Protein AF-A0A920R4A2-F1 (afdb_monomer_lite)

Foldseek 3Di:
DAFQLRLLVQVCVVVDCQQFPADPPDWAQLNGGDCSHPDNVLSSQLSNQQCVLQVPPTRGHDGALPSSLVSLVVSLVVLVPDPDNDPVSNVSSVSSNVSSCVVHVVVVVVVVPDDDDDDDDDDD

Secondary structure (DSSP, 8-state):
--BHHHHHHHHHHHH-TTTS-B-TT-SSTTTSB-TTSSSHHHHHHHHHHHHHHTT-SSTTSB--HHHHHHHHHHHHHHHHHSSS--HHHHHHHHHHHHHHHHHHHHHHHHHH------------

Radius of gyration: 17.73 Å; chains: 1; bounding box: 65×26×45 Å

Structure (mmCIF, N/CA/C/O backbone):
data_AF-A0A920R4A2-F1
#
_entry.id   AF-A0A920R4A2-F1
#
loop_
_atom_site.group_PDB
_atom_site.id
_atom_site.type_symbol
_atom_site.label_atom_id
_atom_site.label_alt_id
_atom_site.label_comp_id
_atom_site.label_asym_id
_atom_site.label_entity_id
_atom_site.label_seq_id
_atom_site.pdbx_PDB_ins_code
_atom_site.Cartn_x
_atom_site.Cartn_y
_atom_site.Cartn_z
_atom_site.occupancy
_atom_site.B_iso_or_equiv
_atom_site.auth_seq_id
_atom_site.auth_comp_id
_atom_site.auth_asym_id
_atom_site.auth_atom_id
_atom_site.pdbx_PDB_model_num
ATOM 1 N N . MET A 1 1 ? 13.905 -5.036 -9.751 1.00 76.31 1 MET A N 1
ATOM 2 C CA . MET A 1 1 ? 13.049 -3.844 -9.552 1.00 76.31 1 MET A CA 1
ATOM 3 C C . MET A 1 1 ? 11.597 -4.289 -9.500 1.00 76.31 1 MET A C 1
ATOM 5 O O . MET A 1 1 ? 11.177 -5.026 -10.386 1.00 76.31 1 MET A O 1
ATOM 9 N N . THR A 1 2 ? 10.859 -3.880 -8.470 1.00 92.19 2 THR A N 1
ATOM 10 C CA . THR A 1 2 ? 9.427 -4.187 -8.301 1.00 92.19 2 THR A CA 1
ATOM 11 C C . THR A 1 2 ? 8.596 -3.051 -8.912 1.00 92.19 2 THR A C 1
ATOM 13 O O . THR A 1 2 ? 8.931 -1.885 -8.711 1.00 92.19 2 THR A O 1
ATOM 16 N N . SER A 1 3 ? 7.544 -3.374 -9.675 1.00 96.44 3 SER A N 1
ATOM 17 C CA . SER A 1 3 ? 6.602 -2.369 -10.203 1.00 96.44 3 SER A CA 1
ATOM 18 C C . SER A 1 3 ? 5.513 -2.017 -9.187 1.00 96.44 3 SER A C 1
ATOM 20 O O . SER A 1 3 ? 5.269 -2.792 -8.258 1.00 96.44 3 SER A O 1
ATOM 22 N N . PHE A 1 4 ? 4.811 -0.900 -9.390 1.00 97.62 4 PHE A N 1
ATOM 23 C CA . PHE A 1 4 ? 3.653 -0.523 -8.573 1.00 97.62 4 PHE A CA 1
ATOM 24 C C . PHE A 1 4 ? 2.603 -1.649 -8.503 1.00 97.62 4 PHE A C 1
ATOM 26 O O . PHE A 1 4 ? 2.234 -2.080 -7.410 1.00 97.62 4 PHE A O 1
ATOM 33 N N . LEU A 1 5 ? 2.178 -2.194 -9.650 1.00 97.25 5 LEU A N 1
ATOM 34 C CA . LEU A 1 5 ? 1.225 -3.308 -9.699 1.00 97.25 5 LEU A CA 1
ATOM 35 C C . LEU A 1 5 ? 1.772 -4.566 -9.005 1.00 97.25 5 LEU A C 1
ATOM 37 O O . LEU A 1 5 ? 1.050 -5.212 -8.247 1.00 97.25 5 LEU A O 1
ATOM 41 N N . THR A 1 6 ? 3.053 -4.891 -9.210 1.00 96.81 6 THR A N 1
ATOM 42 C CA . THR A 1 6 ? 3.694 -6.056 -8.576 1.00 96.81 6 THR A CA 1
ATOM 43 C C . THR A 1 6 ? 3.777 -5.918 -7.056 1.00 96.81 6 THR A C 1
ATOM 45 O O . THR A 1 6 ? 3.631 -6.921 -6.360 1.00 96.81 6 THR A O 1
ATOM 48 N N . LEU A 1 7 ? 3.979 -4.708 -6.514 1.00 97.56 7 LEU A N 1
ATOM 49 C CA . LEU A 1 7 ? 3.903 -4.495 -5.066 1.00 97.56 7 LEU A CA 1
ATOM 50 C C . LEU A 1 7 ? 2.505 -4.827 -4.553 1.00 97.56 7 LEU A C 1
ATOM 52 O O . LEU A 1 7 ? 2.385 -5.604 -3.614 1.00 97.56 7 LEU A O 1
ATOM 56 N N . PHE A 1 8 ? 1.460 -4.268 -5.165 1.00 98.00 8 PHE A N 1
ATOM 57 C CA . PHE A 1 8 ? 0.090 -4.497 -4.708 1.00 98.00 8 PHE A CA 1
ATOM 58 C C . PHE A 1 8 ? -0.310 -5.973 -4.799 1.00 98.00 8 PHE A C 1
ATOM 60 O O . PHE A 1 8 ? -0.905 -6.487 -3.857 1.00 98.00 8 PHE A O 1
ATOM 67 N N . GLN A 1 9 ? 0.096 -6.683 -5.857 1.00 97.50 9 GLN A N 1
ATOM 68 C CA . GLN A 1 9 ? -0.087 -8.138 -5.981 1.00 97.50 9 GLN A CA 1
ATOM 69 C C . GLN A 1 9 ? 0.606 -8.918 -4.852 1.00 97.50 9 GLN A C 1
ATOM 71 O O . GLN A 1 9 ? 0.012 -9.830 -4.281 1.00 97.50 9 GLN A O 1
ATOM 76 N N . LYS A 1 10 ? 1.840 -8.548 -4.488 1.00 97.31 10 LYS A N 1
ATOM 77 C CA . LYS A 1 10 ? 2.551 -9.155 -3.351 1.00 97.31 10 LYS A CA 1
ATOM 78 C C . LYS A 1 10 ? 1.870 -8.826 -2.017 1.00 97.31 10 LYS A C 1
ATOM 80 O O . LYS A 1 10 ? 1.646 -9.729 -1.221 1.00 97.31 10 LYS A O 1
ATOM 85 N N . LEU A 1 11 ? 1.469 -7.571 -1.798 1.00 97.75 11 LEU A N 1
ATOM 86 C CA . LEU A 1 11 ? 0.724 -7.154 -0.604 1.00 97.75 11 LEU A CA 1
ATOM 87 C C . LEU A 1 11 ? -0.614 -7.896 -0.472 1.00 97.75 11 LEU A C 1
ATOM 89 O O . LEU A 1 11 ? -0.972 -8.282 0.633 1.00 97.75 11 LEU A O 1
ATOM 93 N N . GLN A 1 12 ? -1.328 -8.149 -1.575 1.00 97.94 12 GLN A N 1
ATOM 94 C CA . GLN A 1 12 ? -2.531 -8.988 -1.578 1.00 97.94 12 GLN A CA 1
ATOM 95 C C . GLN A 1 12 ? -2.221 -10.437 -1.174 1.00 97.94 12 GLN A C 1
ATOM 97 O O . GLN A 1 12 ? -3.003 -11.033 -0.438 1.00 97.94 12 GLN A O 1
ATOM 102 N N . GLY A 1 13 ? -1.099 -11.000 -1.632 1.00 97.44 13 GLY A N 1
ATOM 103 C CA . GLY A 1 13 ? -0.668 -12.348 -1.251 1.00 97.44 13 GLY A CA 1
ATOM 104 C C . GLY A 1 13 ? -0.396 -12.491 0.250 1.00 97.44 13 GLY A C 1
ATOM 105 O O . GLY A 1 13 ? -0.820 -13.472 0.852 1.00 97.44 13 GLY A O 1
ATOM 106 N N . GLU A 1 14 ? 0.248 -11.490 0.856 1.00 97.81 14 GLU A N 1
ATOM 107 C CA . GLU A 1 14 ? 0.621 -11.497 2.279 1.00 97.81 14 GLU A CA 1
ATOM 108 C C . GLU A 1 14 ? -0.531 -11.075 3.219 1.00 97.81 14 GLU A C 1
ATOM 110 O O . GLU A 1 14 ? -0.710 -11.665 4.282 1.00 97.81 14 GLU A O 1
ATOM 115 N N . LEU A 1 15 ? -1.344 -10.077 2.840 1.00 96.50 15 LEU A N 1
ATOM 116 C CA . LEU A 1 15 ? -2.502 -9.608 3.628 1.00 96.50 15 LEU A CA 1
ATOM 117 C C . LEU A 1 15 ? -3.766 -10.461 3.413 1.00 96.50 15 LEU A C 1
ATOM 119 O O . LEU A 1 15 ? -4.697 -10.415 4.218 1.00 96.50 15 LEU A O 1
ATOM 123 N N . GLY A 1 16 ? -3.819 -11.214 2.314 1.00 97.12 16 GLY A N 1
ATOM 124 C CA . GLY A 1 16 ? -4.975 -11.984 1.869 1.00 97.12 16 GLY A CA 1
ATOM 125 C C . GLY A 1 16 ? -5.955 -11.188 0.997 1.00 97.12 16 GLY A C 1
ATOM 126 O O . GLY A 1 16 ? -6.189 -9.989 1.179 1.00 97.12 16 GLY A O 1
ATOM 127 N N . GLU A 1 17 ? -6.603 -11.890 0.062 1.00 95.25 17 GLU A N 1
ATOM 128 C CA . GLU A 1 17 ? -7.535 -11.298 -0.911 1.00 95.25 17 GLU A CA 1
ATOM 129 C C . GLU A 1 17 ? -8.734 -10.582 -0.277 1.00 95.25 17 GLU A C 1
ATOM 131 O O . GLU A 1 17 ? -9.245 -9.632 -0.859 1.00 95.25 17 GLU A O 1
ATOM 136 N N . ALA A 1 18 ? -9.180 -11.004 0.910 1.00 94.06 18 ALA A N 1
ATOM 137 C CA . ALA A 1 18 ? -10.271 -10.343 1.627 1.00 94.06 18 ALA A CA 1
ATOM 138 C C . ALA A 1 18 ? -9.859 -8.974 2.201 1.00 94.06 18 ALA A C 1
ATOM 140 O O . ALA A 1 18 ? -10.687 -8.071 2.295 1.00 94.06 18 ALA A O 1
ATOM 141 N N . ALA A 1 19 ? -8.585 -8.805 2.571 1.00 95.56 19 ALA A N 1
ATOM 142 C CA . ALA A 1 19 ? -8.080 -7.549 3.110 1.00 95.56 19 ALA A CA 1
ATOM 143 C C . ALA A 1 19 ? -7.796 -6.537 1.993 1.00 95.56 19 ALA A C 1
ATOM 145 O O . ALA A 1 19 ? -8.240 -5.390 2.083 1.00 95.56 19 ALA A O 1
ATOM 146 N N . LEU A 1 20 ? -7.111 -6.979 0.929 1.00 97.94 20 LEU A N 1
ATOM 147 C CA . LEU A 1 20 ? -6.684 -6.142 -0.199 1.00 97.94 20 LEU A CA 1
ATOM 148 C C . LEU A 1 20 ? -7.076 -6.753 -1.571 1.00 97.94 20 LEU A C 1
ATOM 150 O O . LEU A 1 20 ? -6.209 -7.166 -2.341 1.00 97.94 20 LEU A O 1
ATOM 154 N N . PRO A 1 21 ? -8.378 -6.828 -1.907 1.00 97.94 21 PRO A N 1
ATOM 155 C CA . PRO A 1 21 ? -8.867 -7.338 -3.186 1.00 97.94 21 PRO A CA 1
ATOM 156 C C . PRO A 1 21 ? -8.516 -6.391 -4.339 1.00 97.94 21 PRO A C 1
ATOM 158 O O . PRO A 1 21 ? -8.928 -5.226 -4.355 1.00 97.94 21 PRO A O 1
ATOM 161 N N . LEU A 1 22 ? -7.790 -6.908 -5.331 1.00 97.94 22 LEU A N 1
ATOM 162 C CA . LEU A 1 22 ? -7.334 -6.139 -6.490 1.00 97.94 22 LEU A CA 1
ATOM 163 C C . LEU A 1 22 ? -8.231 -6.311 -7.723 1.00 97.94 22 LEU A C 1
ATOM 165 O O . LEU A 1 22 ? -8.771 -7.390 -7.963 1.00 97.94 22 LEU A O 1
ATOM 169 N N . TYR A 1 23 ? -8.319 -5.270 -8.553 1.00 97.06 23 TYR A N 1
ATOM 170 C CA . TYR A 1 23 ? -8.905 -5.317 -9.893 1.00 97.06 23 TYR A CA 1
ATOM 171 C C . TYR A 1 23 ? -7.797 -5.388 -10.964 1.00 97.06 23 TYR A C 1
ATOM 173 O O . TYR A 1 23 ? -7.127 -4.380 -11.201 1.00 97.06 23 TYR A O 1
ATOM 181 N N . PRO A 1 24 ? -7.584 -6.536 -11.641 1.00 87.06 24 PRO A N 1
ATOM 182 C CA . PRO A 1 24 ? -6.456 -6.708 -12.567 1.00 87.06 24 PRO A CA 1
ATOM 183 C C . PRO A 1 24 ? -6.483 -5.801 -13.806 1.00 87.06 24 PRO A C 1
ATOM 185 O O . PRO A 1 24 ? -5.448 -5.584 -14.429 1.00 87.06 24 PRO A O 1
ATOM 188 N N . GLU A 1 25 ? -7.657 -5.285 -14.173 1.00 92.56 25 GLU A N 1
ATOM 189 C CA . GLU A 1 25 ? -7.887 -4.483 -15.385 1.00 92.56 25 GLU A CA 1
ATOM 190 C C . GLU A 1 25 ? -7.886 -2.964 -15.113 1.00 92.56 25 GLU A C 1
ATOM 192 O O . GLU A 1 25 ? -8.213 -2.166 -15.998 1.00 92.56 25 GLU A O 1
ATOM 197 N N . ALA A 1 26 ? -7.543 -2.558 -13.885 1.00 94.62 26 ALA A N 1
ATOM 198 C CA . ALA A 1 26 ? -7.460 -1.162 -13.471 1.00 94.62 26 ALA A CA 1
ATOM 199 C C . ALA A 1 26 ? -6.495 -0.347 -14.346 1.00 94.62 26 ALA A C 1
ATOM 201 O O . ALA A 1 26 ? -5.444 -0.833 -14.765 1.00 94.62 26 ALA A O 1
ATOM 202 N N . LYS A 1 27 ? -6.830 0.925 -14.588 1.00 93.44 27 LYS A N 1
ATOM 203 C CA . LYS A 1 27 ? -5.996 1.861 -15.365 1.00 93.44 27 LYS A CA 1
ATOM 204 C C . LYS A 1 27 ? -5.453 3.004 -14.511 1.00 93.44 27 LYS A C 1
ATOM 206 O O . LYS A 1 27 ? -4.436 3.593 -14.867 1.00 93.44 27 LYS A O 1
ATOM 211 N N . ALA A 1 28 ? -6.088 3.282 -13.375 1.00 94.88 28 ALA A N 1
ATOM 212 C CA . ALA A 1 28 ? -5.630 4.232 -12.367 1.00 94.88 28 ALA A CA 1
ATOM 213 C C . ALA A 1 28 ? -5.319 3.535 -11.024 1.00 94.88 28 ALA A C 1
ATOM 215 O O . ALA A 1 28 ? -5.965 2.542 -10.686 1.00 94.88 28 ALA A O 1
ATOM 216 N N . PRO A 1 29 ? -4.399 4.069 -10.193 1.00 96.25 29 PRO A N 1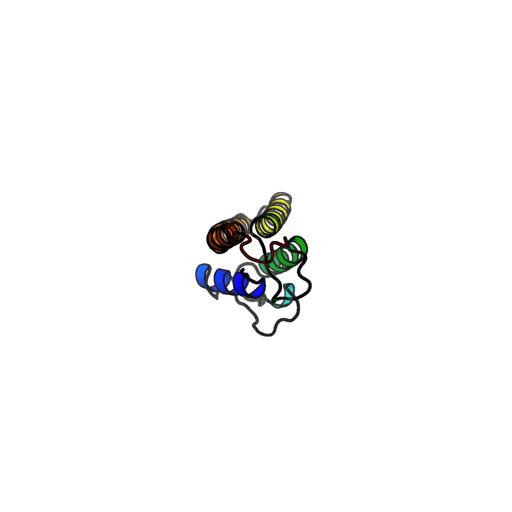
ATOM 217 C CA . PRO A 1 29 ? -4.035 3.457 -8.908 1.00 96.25 29 PRO A CA 1
ATOM 218 C C . PRO A 1 29 ? -5.227 3.315 -7.951 1.00 96.25 29 PRO A C 1
ATOM 220 O O . PRO A 1 29 ? -5.300 2.352 -7.198 1.00 96.25 29 PRO A O 1
ATOM 223 N N . ARG A 1 30 ? -6.205 4.229 -8.017 1.00 96.94 30 ARG A N 1
ATOM 224 C CA . ARG A 1 30 ? -7.427 4.163 -7.201 1.00 96.94 30 ARG A CA 1
ATOM 225 C C . ARG A 1 30 ? -8.423 3.093 -7.672 1.00 96.94 30 ARG A C 1
ATOM 227 O O . ARG A 1 30 ? -9.227 2.622 -6.878 1.00 96.94 30 ARG A O 1
ATOM 234 N N . GLU A 1 31 ? -8.389 2.719 -8.950 1.00 96.69 31 GLU A N 1
ATOM 235 C CA . GLU A 1 31 ? -9.238 1.656 -9.517 1.00 96.69 31 GLU A CA 1
ATOM 236 C C . GLU A 1 31 ? -8.701 0.259 -9.197 1.00 96.69 31 GLU A C 1
ATOM 238 O O . GLU A 1 31 ? -9.448 -0.711 -9.271 1.00 96.69 31 GLU A O 1
ATOM 243 N N . LEU A 1 32 ? -7.416 0.157 -8.837 1.00 97.88 32 LEU A N 1
ATOM 244 C CA . LEU A 1 32 ? -6.758 -1.107 -8.519 1.00 97.88 32 LEU A CA 1
ATOM 245 C C . LEU A 1 32 ? -7.373 -1.794 -7.296 1.00 97.88 32 LEU A C 1
ATOM 247 O O . LEU A 1 32 ? -7.288 -3.012 -7.207 1.00 97.88 32 LEU A O 1
ATOM 251 N N . ILE A 1 33 ? -7.998 -1.053 -6.375 1.00 97.94 33 ILE A N 1
ATOM 252 C CA . ILE A 1 33 ? -8.590 -1.621 -5.160 1.00 97.94 33 ILE A CA 1
ATOM 253 C C . ILE A 1 33 ? -10.109 -1.733 -5.285 1.00 97.94 33 ILE A C 1
ATOM 255 O O . ILE A 1 33 ? -10.820 -0.732 -5.434 1.00 97.94 33 ILE A O 1
ATOM 259 N N . LEU A 1 34 ? -10.614 -2.958 -5.152 1.00 96.81 34 LEU A N 1
ATOM 260 C CA . LEU A 1 34 ? -12.042 -3.245 -5.177 1.00 96.81 34 LEU A CA 1
ATOM 261 C C . LEU A 1 34 ? -12.735 -2.793 -3.878 1.00 96.81 34 LEU A C 1
ATOM 263 O O . LEU A 1 34 ? -12.155 -2.777 -2.792 1.00 96.81 34 LEU A O 1
ATOM 267 N N . SER A 1 35 ? -14.013 -2.423 -3.980 1.00 95.44 35 SER A N 1
ATOM 268 C CA . SER A 1 35 ? -14.760 -1.808 -2.870 1.00 95.44 35 SER A CA 1
ATOM 269 C C . SER A 1 35 ? -15.066 -2.742 -1.691 1.00 95.44 35 SER A C 1
ATOM 271 O O . SER A 1 35 ? -15.508 -2.246 -0.661 1.00 95.44 35 SER A O 1
ATOM 273 N N . GLN A 1 36 ? -14.828 -4.051 -1.815 1.00 95.62 36 GLN A N 1
ATOM 274 C CA . GLN A 1 36 ? -14.969 -5.035 -0.733 1.00 95.62 36 GLN A CA 1
ATOM 275 C C . GLN A 1 36 ? -13.688 -5.274 0.091 1.00 95.62 36 GLN A C 1
ATOM 277 O O . GLN A 1 36 ? -13.623 -6.251 0.830 1.00 95.62 36 GLN A O 1
ATOM 282 N N . ALA A 1 37 ? -12.669 -4.416 -0.040 1.00 96.81 37 ALA A N 1
ATOM 283 C CA . ALA A 1 37 ? -11.494 -4.427 0.836 1.00 96.81 37 ALA A CA 1
ATOM 284 C C . ALA A 1 37 ? -11.858 -4.181 2.311 1.00 96.81 37 ALA A C 1
ATOM 286 O O . ALA A 1 37 ? -12.897 -3.591 2.604 1.00 96.81 37 ALA A O 1
ATOM 287 N N . LEU A 1 38 ? -10.969 -4.552 3.238 1.00 95.38 38 LEU A N 1
ATOM 288 C CA . LEU A 1 38 ? -11.191 -4.343 4.677 1.00 95.38 38 LEU A CA 1
ATOM 289 C C . LEU A 1 38 ? -11.341 -2.851 5.027 1.00 95.38 38 LEU A C 1
ATOM 291 O O . LEU A 1 38 ? -12.247 -2.469 5.764 1.00 95.38 38 LEU A O 1
ATOM 295 N N . HIS A 1 39 ? -10.502 -2.000 4.428 1.00 95.31 39 HIS A N 1
ATOM 296 C CA . HIS A 1 39 ? -10.609 -0.542 4.511 1.00 95.31 39 HIS A CA 1
ATOM 297 C C . HIS A 1 39 ? -10.569 0.062 3.089 1.00 95.31 39 HIS A C 1
ATOM 299 O O . HIS A 1 39 ? -9.492 0.443 2.615 1.00 95.31 39 HIS A O 1
ATOM 305 N N . PRO A 1 40 ? -11.709 0.136 2.363 1.00 95.44 40 PRO A N 1
ATOM 306 C CA . PRO A 1 40 ? -11.723 0.431 0.926 1.00 95.44 40 PRO A CA 1
ATOM 307 C C . PRO A 1 40 ? -11.124 1.779 0.547 1.00 95.44 40 PRO A C 1
ATOM 309 O O . PRO A 1 40 ? -10.278 1.845 -0.339 1.00 95.44 40 PRO A O 1
ATOM 312 N N . GLU A 1 41 ? -11.545 2.853 1.211 1.00 95.25 41 GLU A N 1
ATOM 313 C CA . GLU A 1 41 ? -11.072 4.202 0.887 1.00 95.25 41 GLU A CA 1
ATOM 314 C C . GLU A 1 41 ? -9.627 4.417 1.352 1.00 95.25 41 GLU A C 1
ATOM 316 O O . GLU A 1 41 ? -8.815 4.936 0.598 1.00 95.25 41 GLU A O 1
ATOM 321 N N . LEU A 1 42 ? -9.254 3.864 2.509 1.00 95.69 42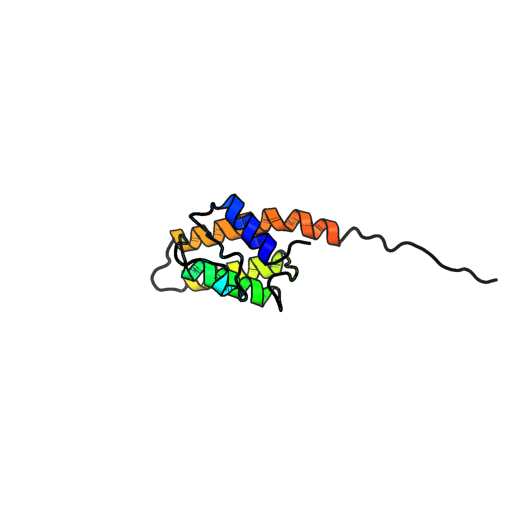 LEU A N 1
ATOM 322 C CA . LEU A 1 42 ? -7.878 3.884 3.006 1.00 95.69 42 LEU A CA 1
ATOM 323 C C . LEU A 1 42 ? -6.892 3.196 2.048 1.00 95.69 42 LEU A C 1
ATOM 325 O O . LEU A 1 42 ? -5.828 3.732 1.753 1.00 95.69 42 LEU A O 1
ATOM 329 N N . SER A 1 43 ? -7.258 2.024 1.527 1.00 97.56 43 SER A N 1
ATOM 330 C CA . SER A 1 43 ? -6.433 1.266 0.577 1.00 97.56 43 SER A CA 1
ATOM 331 C C . SER A 1 43 ? -6.311 1.987 -0.773 1.00 97.56 43 SER A C 1
ATOM 333 O O . SER A 1 43 ? -5.244 2.003 -1.388 1.00 97.56 43 SER A O 1
ATOM 335 N N . LYS A 1 44 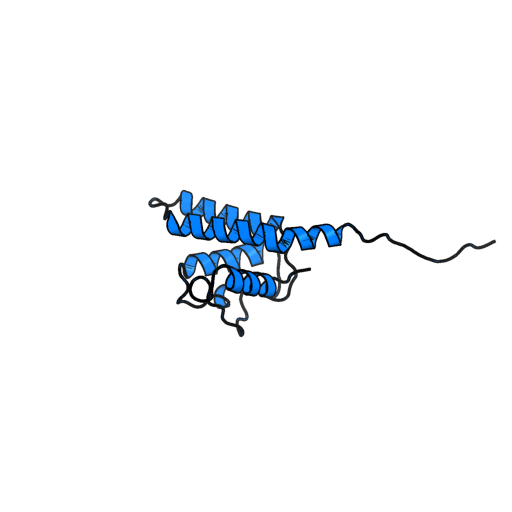? -7.396 2.631 -1.222 1.00 98.25 44 LYS A N 1
ATOM 336 C CA . LYS A 1 44 ? -7.447 3.488 -2.419 1.00 98.25 44 LYS A CA 1
ATOM 337 C C . LYS A 1 44 ? -6.573 4.738 -2.280 1.00 98.25 44 LYS A C 1
ATOM 339 O O . LYS A 1 44 ? -5.882 5.113 -3.233 1.00 98.25 44 LYS A O 1
ATOM 344 N N . ASP A 1 45 ? -6.572 5.356 -1.105 1.00 97.69 45 ASP A N 1
ATOM 345 C CA . ASP A 1 45 ? -5.743 6.520 -0.794 1.00 97.69 45 ASP A CA 1
ATOM 346 C C . ASP A 1 45 ? -4.267 6.125 -0.654 1.00 97.69 45 ASP A C 1
ATOM 348 O O . ASP A 1 45 ? -3.406 6.804 -1.214 1.00 97.69 45 ASP A O 1
ATOM 352 N N . ALA A 1 46 ? -3.967 4.975 -0.037 1.00 98.12 46 ALA A N 1
ATOM 353 C CA . ALA A 1 46 ? -2.621 4.399 0.008 1.00 98.12 46 ALA A CA 1
ATOM 354 C C . ALA A 1 46 ? -2.069 4.151 -1.404 1.00 98.12 46 ALA A C 1
ATOM 356 O O . ALA A 1 46 ? -0.983 4.629 -1.733 1.00 98.12 46 ALA A O 1
ATOM 357 N N . ALA A 1 47 ? -2.839 3.486 -2.272 1.00 98.31 47 ALA A N 1
ATOM 358 C CA . ALA A 1 47 ? -2.477 3.273 -3.674 1.00 98.31 47 ALA A CA 1
ATOM 359 C C . ALA A 1 47 ? -2.210 4.597 -4.411 1.00 98.31 47 ALA A C 1
ATOM 361 O O . ALA A 1 47 ? -1.204 4.735 -5.108 1.00 98.31 47 ALA A O 1
ATOM 362 N N . THR A 1 48 ? -3.065 5.602 -4.210 1.00 98.38 48 THR A N 1
ATOM 363 C CA . THR A 1 48 ? -2.930 6.922 -4.845 1.00 98.38 48 THR A CA 1
ATOM 364 C C . THR A 1 48 ? -1.697 7.689 -4.346 1.00 98.38 48 THR A C 1
ATOM 366 O O . THR A 1 48 ? -0.972 8.282 -5.150 1.00 98.38 48 THR A O 1
ATOM 369 N N . LEU A 1 49 ? -1.418 7.669 -3.038 1.00 98.25 49 LEU A N 1
ATOM 370 C CA . LEU A 1 49 ? -0.259 8.342 -2.446 1.00 98.25 49 LEU A CA 1
ATOM 371 C C . LEU A 1 49 ? 1.057 7.650 -2.816 1.00 98.25 49 LEU A C 1
ATOM 373 O O . LEU A 1 49 ? 1.993 8.342 -3.213 1.00 98.25 49 LEU A O 1
ATOM 377 N N . ILE A 1 50 ? 1.120 6.314 -2.769 1.00 98.44 50 ILE A N 1
ATOM 378 C CA . ILE A 1 50 ? 2.303 5.536 -3.174 1.00 98.44 50 ILE A CA 1
ATOM 379 C C . ILE A 1 50 ? 2.653 5.828 -4.636 1.00 98.44 50 ILE A C 1
ATOM 381 O O . ILE A 1 50 ? 3.808 6.135 -4.938 1.00 98.44 50 ILE A O 1
ATOM 385 N N . PHE A 1 51 ? 1.659 5.802 -5.530 1.00 98.38 51 PHE A N 1
ATOM 386 C CA . PHE A 1 51 ? 1.834 6.107 -6.952 1.00 98.38 51 PHE A CA 1
ATOM 387 C C . PHE A 1 51 ? 2.403 7.521 -7.165 1.00 98.38 51 PHE A C 1
ATOM 389 O O . PHE A 1 51 ? 3.361 7.719 -7.913 1.00 98.38 51 PHE A O 1
ATOM 396 N N . LYS A 1 52 ? 1.857 8.510 -6.443 1.00 98.31 52 LYS A N 1
ATOM 397 C CA . LYS A 1 52 ? 2.295 9.911 -6.507 1.00 98.31 52 LYS A CA 1
ATOM 398 C C . LYS A 1 52 ? 3.708 10.120 -5.948 1.00 98.31 52 LYS A C 1
ATOM 400 O O . LYS A 1 52 ? 4.492 10.838 -6.565 1.00 98.31 52 LYS A O 1
ATOM 405 N N . HIS A 1 53 ? 4.041 9.524 -4.802 1.00 98.06 53 HIS A N 1
ATOM 406 C CA . HIS A 1 53 ? 5.357 9.677 -4.167 1.00 98.06 53 HIS A CA 1
ATOM 407 C C . HIS A 1 53 ? 6.473 9.020 -4.987 1.00 98.06 53 HIS A C 1
ATOM 409 O O . HIS A 1 53 ? 7.531 9.622 -5.161 1.00 98.06 53 HIS A O 1
ATOM 415 N N . ASN A 1 54 ? 6.212 7.846 -5.570 1.00 97.62 54 ASN A N 1
ATOM 416 C CA . ASN A 1 54 ? 7.136 7.182 -6.496 1.00 97.62 54 ASN A CA 1
ATOM 417 C C . ASN A 1 54 ? 7.193 7.848 -7.888 1.00 97.62 54 ASN A C 1
ATOM 419 O O . ASN A 1 54 ? 8.018 7.466 -8.711 1.00 97.62 54 ASN A O 1
ATOM 423 N N . ARG A 1 55 ? 6.365 8.875 -8.148 1.00 97.62 55 ARG A N 1
ATOM 424 C CA . ARG A 1 55 ? 6.276 9.606 -9.429 1.00 97.62 55 ARG A CA 1
ATOM 425 C C . ARG A 1 55 ? 5.944 8.706 -10.626 1.00 97.62 55 ARG A C 1
ATOM 427 O O . ARG A 1 55 ? 6.377 8.986 -11.744 1.00 97.62 55 ARG A O 1
ATOM 434 N N . CYS A 1 56 ? 5.169 7.649 -10.397 1.00 97.50 56 CYS A N 1
ATOM 435 C CA . CYS A 1 56 ? 4.703 6.764 -11.455 1.00 97.50 56 CYS A CA 1
ATOM 436 C C . CYS A 1 56 ? 3.836 7.545 -12.462 1.00 97.50 56 CYS A C 1
ATOM 438 O O . CYS A 1 56 ? 3.022 8.391 -12.087 1.00 97.50 56 CYS A O 1
ATOM 440 N N . ALA A 1 57 ? 3.996 7.239 -13.746 1.00 96.75 57 ALA A N 1
ATOM 441 C CA . ALA A 1 57 ? 3.135 7.671 -14.841 1.00 96.75 57 ALA A CA 1
ATOM 442 C C . ALA A 1 57 ? 2.138 6.568 -15.250 1.00 96.75 57 ALA A C 1
ATOM 444 O O . ALA A 1 57 ? 1.063 6.872 -15.763 1.00 96.75 57 ALA A O 1
ATOM 445 N N . ASN A 1 58 ? 2.463 5.294 -15.004 1.00 96.31 58 ASN A N 1
ATOM 446 C CA . ASN A 1 58 ? 1.601 4.133 -15.244 1.00 96.31 58 ASN A CA 1
ATOM 447 C C . ASN A 1 58 ? 1.801 3.030 -14.178 1.00 96.31 58 ASN A C 1
ATOM 449 O O . ASN A 1 58 ? 2.755 3.059 -13.405 1.00 96.31 58 ASN A O 1
ATOM 453 N N . LEU A 1 59 ? 0.895 2.045 -14.124 1.00 96.56 59 LEU A N 1
ATOM 454 C CA . LEU A 1 59 ? 0.878 1.002 -13.079 1.00 96.56 59 LEU A CA 1
ATOM 455 C C . LEU A 1 59 ? 2.051 0.003 -13.138 1.00 96.56 59 LEU A C 1
ATOM 457 O O . LEU A 1 59 ? 2.244 -0.752 -12.185 1.00 96.56 59 LEU A O 1
ATOM 461 N N . LEU A 1 60 ? 2.816 -0.030 -14.232 1.00 96.38 60 LEU A N 1
ATOM 462 C CA . LEU A 1 60 ? 3.981 -0.905 -14.401 1.00 96.38 60 LEU A CA 1
ATOM 463 C C . LEU A 1 60 ? 5.307 -0.195 -14.092 1.00 96.38 60 LEU A C 1
ATOM 465 O O . LEU A 1 60 ? 6.359 -0.835 -14.135 1.00 96.38 60 LEU A O 1
ATOM 469 N N . ASP A 1 61 ? 5.272 1.098 -13.759 1.00 96.44 61 ASP A N 1
ATOM 470 C CA . ASP A 1 61 ? 6.472 1.841 -13.386 1.00 96.44 61 ASP A CA 1
ATOM 471 C C . ASP A 1 61 ? 7.101 1.291 -12.096 1.00 96.44 61 ASP A C 1
ATOM 473 O O . ASP A 1 61 ? 6.394 0.766 -11.222 1.00 96.44 61 ASP A O 1
ATOM 477 N N . PRO A 1 62 ? 8.438 1.390 -11.965 1.00 96.62 62 PRO A N 1
ATOM 478 C CA . PRO A 1 62 ? 9.142 0.937 -10.779 1.00 96.62 62 PRO A CA 1
ATOM 479 C C . PRO A 1 62 ? 8.750 1.762 -9.553 1.00 96.62 62 PRO A C 1
ATOM 481 O O . PRO A 1 62 ? 8.429 2.947 -9.650 1.00 96.62 62 PRO A O 1
ATOM 484 N N . ILE A 1 63 ? 8.856 1.130 -8.390 1.00 96.38 63 ILE A N 1
ATOM 485 C CA . ILE A 1 63 ? 8.780 1.798 -7.092 1.00 96.38 63 ILE A CA 1
ATOM 486 C C . ILE A 1 63 ? 10.068 1.573 -6.296 1.00 96.38 63 ILE A C 1
ATOM 488 O O . ILE A 1 63 ? 10.819 0.632 -6.564 1.00 96.38 63 ILE A O 1
ATOM 492 N N . SER A 1 64 ? 10.283 2.409 -5.286 1.00 95.88 64 SER A N 1
ATOM 493 C CA . SER A 1 64 ? 11.399 2.321 -4.342 1.00 95.88 64 SER A CA 1
ATOM 494 C C . SER A 1 64 ? 10.887 2.301 -2.902 1.00 95.88 64 SER A C 1
ATOM 496 O O . SER A 1 64 ? 9.772 2.758 -2.624 1.00 95.88 64 SER A O 1
ATOM 498 N N . LEU A 1 65 ? 11.701 1.791 -1.973 1.00 96.50 65 LEU A N 1
ATOM 499 C CA . LEU A 1 65 ? 11.305 1.621 -0.575 1.00 96.50 65 LEU A CA 1
ATOM 500 C C . LEU A 1 65 ? 10.903 2.945 0.094 1.00 96.50 65 LEU A C 1
ATOM 502 O O . LEU A 1 65 ? 9.759 3.099 0.525 1.00 96.50 65 LEU A O 1
ATOM 506 N N . TYR A 1 66 ? 11.811 3.924 0.141 1.00 96.56 66 TYR A N 1
ATOM 507 C CA . TYR A 1 66 ? 11.592 5.156 0.909 1.00 96.56 66 TYR A CA 1
ATOM 508 C C . TYR A 1 66 ? 10.384 5.994 0.445 1.00 96.56 66 TYR A C 1
ATOM 510 O O . TYR A 1 66 ? 9.553 6.301 1.297 1.00 96.56 66 TYR A O 1
ATOM 518 N N . PRO A 1 67 ? 10.168 6.289 -0.858 1.00 97.88 67 PRO A N 1
ATOM 519 C CA . PRO A 1 67 ? 8.977 7.032 -1.287 1.00 97.88 67 PRO A CA 1
ATOM 520 C C . PRO A 1 67 ? 7.660 6.302 -0.973 1.00 97.88 67 PRO A C 1
AT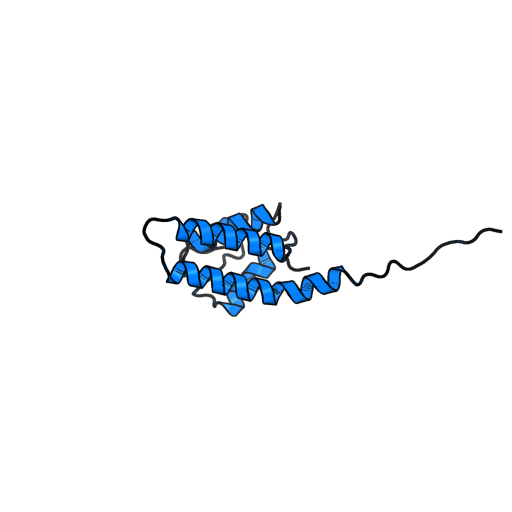OM 522 O O . PRO A 1 67 ? 6.635 6.941 -0.735 1.00 97.88 67 PRO A O 1
ATOM 525 N N . THR A 1 68 ? 7.683 4.965 -0.950 1.00 98.12 68 THR A N 1
ATOM 526 C CA . THR A 1 68 ? 6.526 4.135 -0.587 1.00 98.12 68 THR A CA 1
ATOM 527 C C . THR A 1 68 ? 6.240 4.207 0.916 1.00 98.12 68 THR A C 1
ATOM 529 O O . THR A 1 68 ? 5.086 4.384 1.309 1.00 98.12 68 THR A O 1
ATOM 532 N N . LEU A 1 69 ? 7.276 4.147 1.761 1.00 98.25 69 LEU A N 1
ATOM 533 C CA . LEU A 1 69 ? 7.141 4.342 3.209 1.00 98.25 69 LEU A CA 1
ATOM 534 C C . LEU A 1 69 ? 6.711 5.773 3.566 1.00 98.25 69 LEU A C 1
ATOM 536 O O . LEU A 1 69 ? 5.845 5.939 4.423 1.00 98.25 69 LEU A O 1
ATOM 540 N N . ASP A 1 70 ? 7.229 6.795 2.878 1.00 98.25 70 ASP A N 1
ATOM 541 C CA . ASP A 1 70 ? 6.820 8.195 3.064 1.00 98.25 70 ASP A CA 1
ATOM 542 C C . ASP A 1 70 ? 5.325 8.396 2.773 1.00 98.25 70 ASP A C 1
ATOM 544 O O . ASP A 1 70 ? 4.632 9.101 3.511 1.00 98.25 70 ASP A O 1
ATOM 548 N N . ALA A 1 71 ? 4.805 7.758 1.718 1.00 98.38 71 ALA A N 1
ATOM 549 C CA . ALA A 1 71 ? 3.386 7.802 1.371 1.00 98.38 71 ALA A CA 1
ATOM 550 C C . ALA A 1 71 ? 2.499 7.177 2.463 1.00 98.38 71 ALA A C 1
ATOM 552 O O . ALA A 1 71 ? 1.490 7.768 2.856 1.00 98.38 71 ALA A O 1
ATOM 553 N N . LEU A 1 72 ? 2.890 6.009 2.986 1.00 98.19 72 LEU A N 1
ATOM 554 C CA . LEU A 1 72 ? 2.184 5.339 4.084 1.00 98.19 72 LEU A CA 1
ATOM 555 C C . LEU A 1 72 ? 2.287 6.131 5.399 1.00 98.19 72 LEU A C 1
ATOM 557 O O . LEU A 1 72 ? 1.295 6.272 6.115 1.00 98.19 72 LEU A O 1
ATOM 561 N N . GLY A 1 73 ? 3.450 6.719 5.691 1.00 97.44 73 GLY A N 1
ATOM 562 C CA . GLY A 1 73 ? 3.663 7.592 6.846 1.00 97.44 73 GLY A CA 1
ATOM 563 C C . GLY A 1 73 ? 2.800 8.856 6.799 1.00 97.44 73 GLY A C 1
ATOM 564 O O . GLY A 1 73 ? 2.178 9.217 7.801 1.00 97.44 73 GLY A O 1
ATOM 565 N N . AL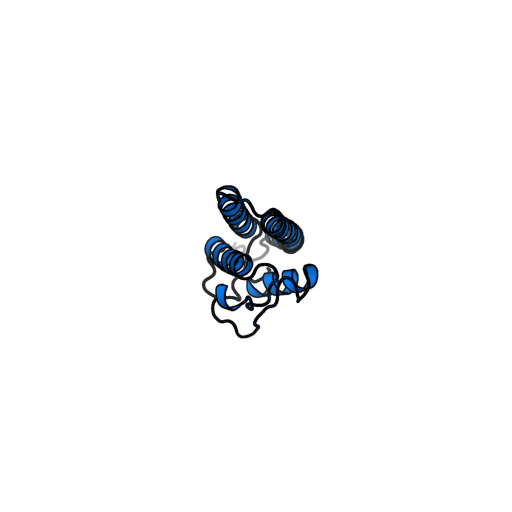A A 1 74 ? 2.689 9.490 5.628 1.00 96.25 74 ALA A N 1
ATOM 566 C CA . ALA A 1 74 ? 1.807 10.635 5.411 1.00 96.25 74 ALA A CA 1
ATOM 567 C C . ALA A 1 74 ? 0.326 10.271 5.616 1.00 96.25 74 ALA A C 1
ATOM 569 O O . ALA A 1 74 ? -0.404 11.021 6.266 1.00 96.25 74 ALA A O 1
ATOM 570 N N . LEU A 1 75 ? -0.109 9.107 5.123 1.00 95.62 75 LEU A N 1
ATOM 571 C CA . LEU A 1 75 ? -1.476 8.614 5.305 1.00 95.62 75 LEU A CA 1
ATOM 572 C C . LEU A 1 75 ? -1.780 8.298 6.779 1.00 95.62 75 LEU A C 1
ATOM 574 O O . LEU A 1 75 ? -2.782 8.766 7.318 1.00 95.62 75 LEU A O 1
ATOM 578 N N . LYS A 1 76 ? -0.871 7.607 7.480 1.00 95.38 76 LYS A N 1
ATOM 579 C CA . LYS A 1 76 ? -0.972 7.363 8.930 1.00 95.38 76 LYS A CA 1
ATOM 580 C C . LYS A 1 76 ? -1.100 8.669 9.724 1.00 95.38 76 LYS A C 1
ATOM 582 O O . LYS A 1 76 ? -1.925 8.759 10.633 1.00 95.38 76 LYS A O 1
ATOM 587 N N . ALA A 1 77 ? -0.320 9.693 9.370 1.00 93.94 77 ALA A N 1
ATOM 588 C CA . ALA A 1 77 ? -0.385 11.000 10.019 1.00 93.94 77 ALA A CA 1
ATOM 589 C C . ALA A 1 77 ? -1.746 11.696 9.825 1.00 93.94 77 ALA A C 1
ATOM 591 O O . ALA A 1 77 ? -2.236 12.326 10.761 1.00 93.94 77 ALA A O 1
ATOM 592 N N . GLN A 1 78 ? -2.387 11.546 8.660 1.00 91.75 78 GLN A N 1
ATOM 593 C CA . GLN A 1 78 ? -3.733 12.080 8.407 1.00 91.75 78 GLN A CA 1
ATOM 594 C C . GLN A 1 78 ? -4.794 11.399 9.287 1.00 91.75 78 GLN A C 1
ATOM 596 O O . GLN A 1 78 ? -5.626 12.086 9.879 1.00 91.75 78 GLN A O 1
ATOM 601 N N . ILE A 1 79 ? -4.733 10.070 9.443 1.00 90.69 79 ILE A N 1
ATOM 602 C CA . ILE A 1 79 ? -5.665 9.314 10.304 1.00 90.69 79 ILE A CA 1
ATOM 603 C C . ILE A 1 79 ? -5.513 9.741 11.770 1.00 90.69 79 ILE A C 1
ATOM 605 O O . ILE A 1 79 ? -6.510 10.009 12.441 1.00 90.69 79 ILE A O 1
ATOM 609 N N . LEU A 1 80 ? -4.271 9.876 12.250 1.00 89.19 80 LEU A N 1
ATOM 610 C CA . LEU A 1 80 ? -3.955 10.319 13.616 1.00 89.19 80 LEU A CA 1
ATOM 611 C C . LEU A 1 80 ? -4.416 11.755 13.922 1.00 89.19 80 LEU A C 1
ATOM 613 O O . LEU A 1 80 ? -4.674 12.074 15.079 1.00 89.19 80 LEU A O 1
ATOM 617 N N . GLN A 1 81 ? -4.519 12.619 12.908 1.00 86.75 81 GLN A N 1
ATOM 618 C CA . GLN A 1 81 ? -5.026 13.991 13.049 1.00 86.75 81 GLN A CA 1
ATOM 619 C C . GLN A 1 81 ? -6.560 14.077 13.005 1.00 86.75 81 GLN A C 1
ATOM 621 O O . GLN A 1 81 ? -7.128 15.119 13.342 1.00 86.75 81 GLN A O 1
ATOM 626 N N . SER A 1 82 ? -7.251 13.005 12.607 1.00 81.50 82 SER A N 1
ATOM 627 C CA . SER A 1 82 ? -8.713 12.959 12.623 1.00 81.50 82 SER A CA 1
ATOM 628 C C . SER A 1 82 ? -9.252 12.866 14.058 1.00 81.50 82 SER A C 1
ATOM 630 O O . SER A 1 82 ? -8.645 12.261 14.940 1.00 81.50 82 SER A O 1
ATOM 632 N N . SER A 1 83 ? -10.435 13.434 14.314 1.00 65.81 83 SER A N 1
ATOM 633 C CA . SER A 1 83 ? -11.020 13.497 15.668 1.00 65.81 83 SER A CA 1
ATOM 634 C C . SER A 1 83 ? -11.424 12.137 16.265 1.00 65.81 83 SER A C 1
ATOM 636 O O . SER A 1 83 ? -11.897 12.085 17.400 1.00 65.81 83 SER A O 1
ATOM 638 N N . ARG A 1 84 ? -11.277 11.047 15.503 1.00 73.25 84 ARG A N 1
ATOM 639 C CA . ARG A 1 84 ? -11.440 9.655 15.932 1.00 73.25 84 ARG A CA 1
ATOM 640 C C . ARG A 1 84 ? -10.407 8.804 15.197 1.00 73.25 84 ARG A C 1
ATOM 642 O O . ARG A 1 84 ? -10.705 8.264 14.138 1.00 73.25 84 ARG A O 1
ATOM 649 N N . ALA A 1 85 ? -9.209 8.702 15.766 1.00 75.38 85 ALA A N 1
ATOM 650 C CA . ALA A 1 85 ? -8.180 7.798 15.270 1.00 75.38 85 ALA A CA 1
ATOM 651 C C . ALA A 1 85 ? -8.698 6.347 15.301 1.00 75.38 85 ALA A C 1
ATOM 653 O O . ALA A 1 85 ? -8.891 5.769 16.371 1.00 75.38 85 ALA A O 1
ATOM 654 N N . ASP A 1 86 ? -8.951 5.789 14.121 1.00 87.44 86 ASP A N 1
ATOM 655 C CA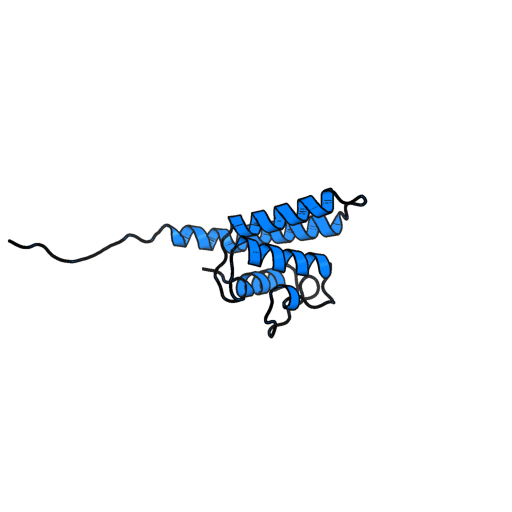 . ASP A 1 86 ? -9.323 4.391 13.933 1.00 87.44 86 ASP A CA 1
ATOM 656 C C . ASP A 1 86 ? -8.060 3.527 14.090 1.00 87.44 86 ASP A C 1
ATOM 658 O O . ASP A 1 86 ? -7.119 3.618 13.298 1.00 87.44 86 ASP A O 1
ATOM 662 N N . ILE A 1 87 ? -8.013 2.749 15.174 1.00 90.06 87 ILE A N 1
ATOM 663 C CA . ILE A 1 87 ? -6.845 1.943 15.549 1.00 90.06 87 ILE A CA 1
ATOM 664 C C . ILE A 1 87 ? -6.631 0.799 14.551 1.00 90.06 87 ILE A C 1
ATOM 666 O O . ILE A 1 87 ? -5.483 0.490 14.233 1.00 90.06 87 ILE A O 1
ATOM 670 N N . ASP A 1 88 ? -7.707 0.214 14.022 1.00 92.25 88 ASP A N 1
ATOM 671 C CA . ASP A 1 88 ? -7.622 -0.891 13.067 1.00 92.25 88 ASP A CA 1
ATOM 672 C C . ASP A 1 88 ? -7.118 -0.373 11.710 1.00 92.25 88 ASP A C 1
ATOM 674 O O . ASP A 1 88 ? -6.206 -0.957 11.124 1.00 92.25 88 ASP A O 1
ATOM 678 N N . ALA A 1 89 ? -7.589 0.803 11.280 1.00 92.44 89 ALA A N 1
ATOM 679 C CA . ALA A 1 89 ? -7.060 1.506 10.109 1.00 92.44 89 ALA A CA 1
ATOM 680 C C . ALA A 1 89 ? -5.571 1.885 10.250 1.00 92.44 89 ALA A C 1
ATOM 682 O O . ALA A 1 89 ? -4.800 1.745 9.298 1.00 92.44 89 ALA A O 1
ATOM 683 N N . ILE A 1 90 ? -5.140 2.361 11.427 1.00 94.50 90 ILE A N 1
ATOM 684 C CA . ILE A 1 90 ? -3.721 2.662 11.688 1.00 94.50 90 ILE A CA 1
ATOM 685 C C . ILE A 1 90 ? -2.887 1.385 11.609 1.00 94.50 90 ILE A C 1
ATOM 687 O O . ILE A 1 90 ? -1.853 1.381 10.941 1.00 94.50 90 ILE A O 1
ATOM 691 N N . ARG A 1 91 ? -3.351 0.306 12.247 1.00 95.62 91 ARG A N 1
ATOM 692 C CA . ARG A 1 91 ? -2.665 -0.985 12.254 1.00 95.62 91 ARG A CA 1
ATOM 693 C C . ARG A 1 91 ? -2.536 -1.565 10.848 1.00 95.62 91 ARG A C 1
ATOM 695 O O . ARG A 1 91 ? -1.451 -1.986 10.476 1.00 95.62 91 ARG A O 1
ATOM 702 N N . PHE A 1 92 ? -3.587 -1.486 10.034 1.00 96.62 92 PHE A N 1
ATOM 703 C CA . PHE A 1 92 ? -3.549 -1.904 8.632 1.00 96.62 92 PHE A CA 1
ATOM 704 C C . PHE A 1 92 ? -2.461 -1.169 7.824 1.00 96.62 92 PHE A C 1
ATOM 706 O O . PHE A 1 92 ? -1.753 -1.786 7.029 1.00 96.62 92 PHE A O 1
ATOM 713 N N . ILE A 1 93 ? -2.260 0.135 8.059 1.00 97.19 93 ILE A N 1
ATOM 714 C CA . ILE A 1 93 ? -1.168 0.901 7.431 1.00 97.19 93 ILE A CA 1
ATOM 715 C C . ILE A 1 93 ? 0.214 0.510 7.979 1.00 97.19 93 ILE A C 1
ATOM 717 O O . ILE A 1 93 ? 1.187 0.502 7.222 1.00 97.19 93 ILE A O 1
ATOM 721 N N . GLU A 1 94 ? 0.326 0.165 9.264 1.00 97.06 94 GLU A N 1
ATOM 722 C CA . GLU A 1 94 ? 1.569 -0.364 9.843 1.00 97.06 94 GLU A CA 1
ATOM 723 C C . GLU A 1 94 ? 1.926 -1.743 9.267 1.00 97.06 94 GLU A C 1
ATOM 725 O O . GLU A 1 94 ? 3.074 -1.946 8.871 1.00 97.06 94 GLU A O 1
ATOM 730 N N . ASP A 1 95 ? 0.947 -2.639 9.125 1.00 97.81 95 ASP A N 1
ATOM 731 C CA . ASP A 1 95 ? 1.110 -3.960 8.512 1.00 97.81 95 ASP A CA 1
ATOM 732 C C . ASP A 1 95 ? 1.523 -3.827 7.029 1.00 97.81 95 ASP A C 1
ATOM 734 O O . ASP A 1 95 ? 2.483 -4.466 6.590 1.00 97.81 95 ASP A O 1
ATOM 738 N N . MET A 1 96 ? 0.895 -2.916 6.266 1.00 97.56 96 MET A N 1
ATOM 739 C CA . MET A 1 96 ? 1.347 -2.564 4.909 1.00 97.56 96 MET A CA 1
ATOM 740 C C . MET A 1 96 ? 2.794 -2.046 4.895 1.00 97.56 96 MET A C 1
ATOM 742 O O . MET A 1 96 ? 3.571 -2.445 4.030 1.00 97.56 96 MET A O 1
ATOM 746 N N . GLY A 1 97 ? 3.175 -1.166 5.827 1.00 97.88 97 GLY A N 1
ATOM 747 C CA . GLY A 1 97 ? 4.527 -0.598 5.905 1.00 97.88 97 GLY A CA 1
ATOM 748 C C . GLY A 1 97 ? 5.600 -1.633 6.256 1.00 97.88 97 GLY A C 1
ATOM 749 O O . GLY A 1 97 ? 6.689 -1.623 5.675 1.00 97.88 97 GLY A O 1
ATOM 750 N N . TYR A 1 98 ? 5.277 -2.569 7.150 1.00 98.06 98 TYR A N 1
ATOM 751 C CA . TYR A 1 98 ? 6.131 -3.710 7.473 1.00 98.06 98 TYR A CA 1
ATOM 752 C C . TYR A 1 98 ? 6.364 -4.586 6.236 1.00 98.06 98 TYR A C 1
ATOM 754 O O . TYR A 1 98 ? 7.510 -4.827 5.855 1.00 98.06 98 TYR A O 1
ATOM 762 N N . LEU A 1 99 ? 5.292 -4.978 5.540 1.00 97.62 99 LEU A N 1
ATOM 763 C CA . LEU A 1 99 ? 5.390 -5.788 4.325 1.00 97.62 99 LEU A CA 1
ATOM 764 C C . LEU A 1 99 ? 6.136 -5.062 3.197 1.00 97.62 99 LEU A C 1
ATOM 766 O O . LEU A 1 99 ? 7.008 -5.654 2.571 1.00 97.62 99 LEU A O 1
ATOM 770 N N . VAL A 1 100 ? 5.873 -3.771 2.966 1.00 97.19 100 VAL A N 1
ATOM 771 C CA . VAL A 1 100 ? 6.632 -2.938 2.011 1.00 97.19 100 VAL A CA 1
ATOM 772 C C . VAL A 1 100 ? 8.134 -2.975 2.307 1.00 97.19 100 VAL A C 1
ATOM 774 O O . VAL A 1 100 ? 8.930 -3.103 1.377 1.00 97.19 100 VAL A O 1
ATOM 777 N N . THR A 1 101 ? 8.520 -2.916 3.586 1.00 96.88 101 THR A N 1
ATOM 778 C CA . THR A 1 101 ? 9.926 -2.994 4.008 1.00 96.88 101 THR A CA 1
ATOM 779 C C . THR A 1 101 ? 10.551 -4.327 3.604 1.00 96.88 101 THR A C 1
ATOM 781 O O . THR A 1 101 ? 11.582 -4.331 2.931 1.00 96.88 101 THR A O 1
ATOM 784 N N . GLN A 1 102 ? 9.894 -5.449 3.911 1.00 95.25 102 GLN A N 1
ATOM 785 C CA . GLN A 1 102 ? 10.380 -6.781 3.534 1.00 95.25 102 GLN A CA 1
ATOM 786 C C . GLN A 1 102 ? 10.430 -6.973 2.006 1.00 95.25 102 GLN A C 1
ATOM 788 O O . GLN A 1 102 ? 11.399 -7.500 1.473 1.00 95.25 102 GLN A O 1
ATOM 793 N N . LEU A 1 103 ? 9.406 -6.518 1.278 1.00 94.81 103 LEU A N 1
ATOM 794 C CA . LEU A 1 103 ? 9.255 -6.787 -0.157 1.00 94.81 103 LEU A CA 1
ATOM 795 C C . LEU A 1 103 ? 10.177 -5.953 -1.062 1.00 94.81 103 LEU A C 1
ATOM 797 O O . LEU A 1 103 ? 10.330 -6.305 -2.240 1.00 94.81 103 LEU A O 1
ATOM 801 N N . LEU A 1 104 ? 10.737 -4.848 -0.554 1.00 93.69 104 LEU A N 1
ATOM 802 C CA . LEU A 1 104 ? 11.567 -3.916 -1.326 1.00 93.69 104 LEU A CA 1
ATOM 803 C C . LEU A 1 104 ? 13.022 -3.807 -0.845 1.00 93.69 104 LEU A C 1
ATOM 805 O O . LEU A 1 104 ? 13.863 -3.480 -1.679 1.00 93.69 104 LEU A O 1
ATOM 809 N N . SER A 1 105 ? 13.356 -4.131 0.412 1.00 87.88 105 SER A N 1
ATOM 810 C CA . SER A 1 105 ? 14.755 -4.050 0.889 1.00 87.88 105 SER A CA 1
ATOM 811 C C . SER A 1 105 ? 15.697 -4.928 0.049 1.00 87.88 105 SER A C 1
ATOM 813 O O . SER A 1 105 ? 16.675 -4.423 -0.502 1.00 87.88 105 SER A O 1
ATOM 815 N N . ASP A 1 106 ? 15.312 -6.184 -0.205 1.00 68.12 106 ASP A N 1
ATOM 816 C CA . ASP A 1 106 ? 16.040 -7.128 -1.074 1.00 68.12 106 ASP A CA 1
ATOM 817 C C . ASP A 1 106 ? 16.189 -6.646 -2.536 1.00 68.12 106 ASP A C 1
ATOM 819 O O . ASP A 1 106 ? 17.007 -7.165 -3.301 1.00 68.12 106 ASP A O 1
ATOM 823 N N . SER A 1 107 ? 15.359 -5.685 -2.968 1.00 61.44 107 SER A N 1
ATOM 824 C CA . SER A 1 107 ? 15.387 -5.122 -4.326 1.00 61.44 107 SER A CA 1
ATOM 825 C C . SER A 1 107 ? 16.322 -3.919 -4.455 1.00 61.44 107 SER A C 1
ATOM 827 O O . SER A 1 107 ? 16.865 -3.697 -5.541 1.00 61.44 107 SER A O 1
ATOM 829 N N . ASP A 1 108 ? 16.501 -3.144 -3.383 1.00 56.53 108 ASP A N 1
ATOM 830 C CA . ASP A 1 108 ? 17.329 -1.936 -3.400 1.00 56.53 108 ASP A CA 1
ATOM 831 C C . ASP A 1 108 ? 18.828 -2.283 -3.268 1.00 56.53 108 ASP A C 1
ATOM 833 O O . ASP A 1 108 ? 19.643 -1.683 -3.970 1.00 56.53 108 ASP A O 1
ATOM 837 N N . GLU A 1 109 ? 19.209 -3.325 -2.513 1.00 54.03 109 GLU A N 1
ATOM 838 C CA . GLU A 1 109 ? 20.614 -3.782 -2.428 1.00 54.03 109 GLU A CA 1
ATOM 839 C C . GLU A 1 109 ? 21.184 -4.216 -3.795 1.00 54.03 109 GLU A C 1
ATOM 841 O O . GLU A 1 109 ? 22.296 -3.835 -4.162 1.00 54.03 109 GLU A O 1
ATOM 846 N N . GLN A 1 110 ? 20.388 -4.902 -4.625 1.00 49.09 110 GLN A N 1
ATOM 847 C CA . GLN A 1 110 ? 20.782 -5.299 -5.990 1.00 49.09 110 GLN A CA 1
ATOM 848 C C . GLN A 1 110 ? 20.948 -4.111 -6.959 1.00 49.09 110 GLN A C 1
ATOM 850 O O . GLN A 1 110 ? 21.451 -4.281 -8.072 1.00 49.09 110 GLN A O 1
ATOM 855 N N . SER A 1 111 ? 20.519 -2.907 -6.568 1.00 50.78 111 SER A N 1
ATOM 856 C CA . SER A 1 111 ? 20.672 -1.688 -7.375 1.00 50.78 111 SER A CA 1
ATOM 857 C C . SER A 1 111 ? 22.058 -1.056 -7.226 1.00 50.78 111 SER A C 1
ATOM 859 O O . SER A 1 111 ? 22.496 -0.335 -8.123 1.00 50.78 111 SER A O 1
ATOM 861 N N . LEU A 1 112 ? 22.746 -1.327 -6.111 1.00 53.38 112 LEU A N 1
ATOM 862 C CA . LEU A 1 112 ? 24.057 -0.761 -5.778 1.00 53.38 112 LEU A CA 1
ATOM 863 C C . LEU A 1 112 ? 25.226 -1.601 -6.317 1.00 53.38 112 LEU A C 1
ATOM 865 O O . LEU A 1 112 ? 26.330 -1.083 -6.463 1.00 53.38 112 LEU A O 1
ATOM 869 N N . ASP A 1 113 ? 24.980 -2.866 -6.665 1.00 44.62 113 ASP A N 1
ATOM 870 C CA . ASP A 1 113 ? 26.017 -3.859 -6.974 1.00 44.62 113 ASP A CA 1
ATOM 871 C C . ASP A 1 113 ? 26.250 -4.057 -8.490 1.00 44.62 113 ASP A C 1
ATOM 873 O O . ASP A 1 113 ? 26.476 -5.162 -8.987 1.00 44.62 113 ASP A O 1
ATOM 877 N N . ARG A 1 114 ? 26.172 -2.965 -9.267 1.00 43.41 114 ARG A N 1
ATOM 878 C CA . ARG A 1 114 ? 26.617 -2.935 -10.673 1.00 43.41 114 ARG A CA 1
ATOM 879 C C . ARG A 1 114 ? 28.042 -2.378 -10.770 1.00 43.41 114 ARG A C 1
ATOM 881 O O . ARG A 1 114 ? 28.193 -1.160 -10.874 1.00 43.41 114 ARG A O 1
ATOM 888 N N . PRO A 1 115 ? 29.091 -3.219 -10.822 1.00 45.22 115 PRO A N 1
ATOM 889 C CA . PRO A 1 115 ? 30.409 -2.749 -11.219 1.00 45.22 115 PRO A CA 1
ATOM 890 C C . PRO A 1 115 ? 30.382 -2.341 -12.698 1.00 45.22 115 PRO A C 1
ATOM 892 O O . PRO A 1 115 ? 30.191 -3.175 -13.585 1.00 45.22 115 PRO A O 1
ATOM 895 N N . GLU A 1 116 ? 30.614 -1.060 -12.988 1.00 51.12 116 GLU A N 1
ATOM 896 C CA . GLU A 1 116 ? 30.854 -0.596 -14.356 1.00 51.12 116 GLU A CA 1
ATOM 897 C C . GLU A 1 116 ? 32.180 -1.169 -14.877 1.00 51.12 116 GLU A C 1
ATOM 899 O O . GLU A 1 116 ? 33.263 -0.650 -14.622 1.00 51.12 116 GLU A O 1
ATOM 904 N N . THR A 1 117 ? 32.101 -2.272 -15.619 1.00 45.28 117 THR A N 1
ATOM 905 C CA . THR A 1 117 ? 33.213 -2.845 -16.390 1.00 45.28 117 THR A CA 1
ATOM 906 C C . THR A 1 117 ? 32.633 -3.523 -17.643 1.00 45.28 117 THR A C 1
ATOM 908 O O . THR A 1 117 ? 31.592 -4.163 -17.563 1.00 45.28 117 THR A O 1
ATOM 911 N N . HIS A 1 118 ? 33.216 -3.425 -18.844 1.00 45.81 118 HIS A N 1
ATOM 912 C CA . HIS A 1 118 ? 34.577 -3.009 -19.207 1.00 45.81 118 HIS A CA 1
ATOM 913 C C . HIS A 1 118 ? 34.664 -2.629 -20.714 1.00 45.81 118 HIS A C 1
ATOM 915 O O . HIS A 1 118 ? 33.817 -3.061 -21.490 1.00 45.81 118 HIS A O 1
ATOM 921 N N . LEU A 1 119 ? 35.778 -1.986 -21.125 1.00 47.88 119 LEU A N 1
ATOM 922 C CA . LEU A 1 119 ? 36.314 -1.856 -22.513 1.00 47.88 119 LEU A CA 1
ATOM 923 C C . LEU A 1 119 ? 35.645 -0.768 -23.391 1.00 47.88 119 LEU A C 1
ATOM 925 O O . LEU A 1 119 ? 34.445 -0.562 -23.333 1.00 47.88 119 LEU A O 1
ATOM 929 N N . THR A 1 120 ? 36.338 -0.011 -24.254 1.00 43.44 120 THR A N 1
ATOM 930 C CA . THR A 1 120 ? 37.705 -0.093 -24.844 1.00 43.44 120 THR A CA 1
ATOM 931 C C . THR A 1 120 ? 38.177 1.363 -25.153 1.00 43.44 120 THR A C 1
ATOM 933 O O . THR A 1 120 ? 37.353 2.265 -25.072 1.00 43.44 120 THR A O 1
ATOM 936 N N . GLN A 1 121 ? 39.413 1.744 -25.521 1.00 45.78 121 GLN A N 1
ATOM 937 C CA . GLN A 1 121 ? 40.631 1.045 -25.969 1.00 45.78 121 GLN A CA 1
ATOM 938 C C . GLN A 1 121 ? 41.891 1.908 -25.697 1.00 45.78 121 GLN A C 1
ATOM 940 O O . GLN A 1 121 ? 41.807 3.132 -25.696 1.00 45.78 121 GLN A O 1
ATOM 945 N N . VAL A 1 122 ? 43.067 1.284 -25.534 1.00 49.09 122 VAL A N 1
ATOM 946 C CA . VAL A 1 122 ? 44.383 1.965 -25.530 1.00 49.09 122 VAL A CA 1
ATOM 947 C C . VAL A 1 122 ? 44.814 2.295 -26.966 1.00 49.09 122 VAL A C 1
ATOM 949 O O . VAL A 1 122 ? 44.716 1.435 -27.840 1.00 49.09 122 VAL A O 1
ATOM 952 N N . ARG A 1 123 ? 45.364 3.492 -27.206 1.00 47.62 123 ARG A N 1
ATOM 953 C CA . ARG A 1 123 ? 46.143 3.800 -28.419 1.00 47.62 123 ARG A CA 1
ATOM 954 C C . ARG A 1 123 ? 47.591 4.135 -28.065 1.00 47.62 123 ARG A C 1
ATOM 956 O O . ARG A 1 123 ? 47.833 4.806 -27.064 1.00 47.62 123 ARG A O 1
ATOM 963 N N . MET A 1 124 ? 48.497 3.612 -28.894 1.00 54.41 124 MET A N 1
ATOM 964 C CA . MET A 1 124 ? 49.914 3.991 -28.983 1.00 54.41 124 MET A CA 1
ATOM 965 C C . MET A 1 124 ? 50.069 5.413 -29.529 1.00 54.41 124 MET A C 1
ATOM 967 O O . MET A 1 124 ? 49.174 5.821 -30.308 1.00 54.41 124 MET A O 1
#

pLDDT: mean 88.15, std 16.99, range [43.41, 98.44]

Sequence (124 aa):
MTSFLTLFQKLQGELGEAALPLYPEAKAPRELILSQALHPELSKDAATLIFKHNRCANLLDPISLYPTLDALGALKAQILQSSRADIDAIRFIEDMGYLVTQLLSDSDEQSLDRPETHLTQVRM